Protein AF-A0A7S3JRZ6-F1 (afdb_monomer_lite)

Sequence (177 aa):
LGYAYSVTSILGNPLTVTEIQNDRALALSSTAFIADTTPPELIAYEVDMNLGLIYLNFSEPVDENSFNVSGLTLKTSQFSDSTSYAVSLTDSSRVDTTHTGLRSTCDDAQGNFSSSCSYIYILLSEKDFDDVRAVKAGDWLALDSTFVRDTAWPPNSIIALTEDTSLNSAKFIKDVT

Radius of gyration: 24.32 Å; chains: 1; bounding box: 68×63×51 Å

Secondary structure (DSSP, 8-state):
--PPPP---SSS---------STT-----TT----------EEEEEEETTTTEEEEEESS-B-GGG--GGGEEEESSSS--TT--EEE--TTSEE-SS------TTB-TTSPBPTT-EEEEEEPPHHHHHHHHHHT--SEEEE-TTS-BBSSSSPPBPPPB-TTTPEEPSEEE----

Structure (mmCIF, N/CA/C/O backbone):
data_AF-A0A7S3JRZ6-F1
#
_entry.id   AF-A0A7S3JRZ6-F1
#
loop_
_atom_site.group_PDB
_atom_site.id
_atom_site.type_symbol
_atom_site.label_atom_id
_atom_site.label_alt_id
_atom_site.label_comp_id
_atom_site.label_asym_id
_atom_site.label_entity_id
_atom_site.label_seq_id
_atom_site.pdbx_PDB_ins_code
_atom_site.Cartn_x
_atom_site.Cartn_y
_atom_site.Cartn_z
_atom_site.occupancy
_atom_site.B_iso_or_equiv
_atom_site.auth_seq_id
_atom_site.auth_comp_id
_atom_site.auth_asym_id
_atom_site.auth_atom_id
_atom_site.pdbx_PDB_model_num
ATOM 1 N N . LEU A 1 1 ? 52.017 -21.113 -17.878 1.00 37.09 1 LEU A N 1
ATOM 2 C CA . LEU A 1 1 ? 52.303 -22.402 -17.207 1.00 37.09 1 LEU A CA 1
ATOM 3 C C . LEU A 1 1 ? 50.982 -22.927 -16.651 1.00 37.09 1 LEU A C 1
ATOM 5 O O . LEU A 1 1 ? 50.631 -22.586 -15.532 1.00 37.09 1 LEU A O 1
ATOM 9 N N . GLY A 1 2 ? 50.193 -23.615 -17.480 1.00 36.81 2 GLY A N 1
ATOM 10 C CA . GLY A 1 2 ? 48.886 -24.161 -17.100 1.00 36.81 2 GLY A CA 1
ATOM 11 C C . GLY A 1 2 ? 48.982 -25.675 -16.967 1.00 36.81 2 GLY A C 1
ATOM 12 O O . GLY A 1 2 ? 49.504 -26.330 -17.866 1.00 36.81 2 GLY A O 1
ATOM 13 N N . TYR A 1 3 ? 48.523 -26.213 -15.842 1.00 42.66 3 TYR A N 1
ATOM 14 C CA . TYR A 1 3 ? 48.386 -27.652 -15.642 1.00 42.66 3 TYR A CA 1
ATOM 15 C C . TYR A 1 3 ? 47.026 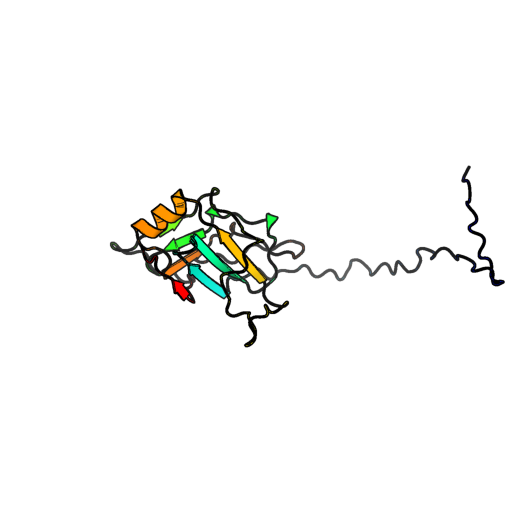-28.087 -16.196 1.00 42.66 3 TYR A C 1
ATOM 17 O O . TYR A 1 3 ? 45.994 -27.591 -15.751 1.00 42.66 3 TYR A O 1
ATOM 25 N N . ALA A 1 4 ? 47.029 -28.990 -17.175 1.00 40.03 4 ALA A N 1
ATOM 26 C CA . ALA A 1 4 ? 45.825 -29.649 -17.664 1.00 40.03 4 ALA A CA 1
ATOM 27 C C . ALA A 1 4 ? 45.577 -30.914 -16.829 1.00 40.03 4 ALA A C 1
ATOM 29 O O . ALA A 1 4 ? 46.463 -31.761 -16.717 1.00 40.03 4 ALA A O 1
ATOM 30 N N . TYR A 1 5 ? 44.383 -31.045 -16.253 1.00 46.97 5 TYR A N 1
ATOM 31 C CA . TYR A 1 5 ? 43.926 -32.298 -15.658 1.00 46.97 5 TYR A CA 1
ATOM 32 C C . TYR A 1 5 ? 43.191 -33.108 -16.726 1.00 46.97 5 TYR A C 1
ATOM 34 O O . TYR A 1 5 ? 42.226 -32.630 -17.319 1.00 46.97 5 TYR A O 1
ATOM 42 N N . SER A 1 6 ? 43.645 -34.335 -16.975 1.00 47.53 6 SER A N 1
ATOM 43 C CA . SER A 1 6 ? 42.942 -35.305 -17.809 1.00 47.53 6 SER A CA 1
ATOM 44 C C . SER A 1 6 ? 41.997 -36.140 -16.945 1.00 47.53 6 SER A C 1
ATOM 46 O O . SER A 1 6 ? 42.424 -36.830 -16.021 1.00 47.53 6 SER A O 1
ATOM 48 N N . VAL A 1 7 ? 40.703 -36.109 -17.257 1.00 49.56 7 VAL A N 1
ATOM 49 C CA . VAL A 1 7 ? 39.742 -37.106 -16.765 1.00 49.56 7 VAL A CA 1
ATOM 50 C C . VAL A 1 7 ? 39.638 -38.191 -17.832 1.00 49.56 7 VAL A C 1
ATOM 52 O O . VAL A 1 7 ? 39.112 -37.958 -18.918 1.00 49.56 7 VAL A O 1
ATOM 55 N N . THR A 1 8 ? 40.195 -39.369 -17.559 1.00 42.59 8 THR A N 1
ATOM 56 C CA . THR A 1 8 ? 40.164 -40.499 -18.496 1.00 42.59 8 THR A CA 1
ATOM 57 C C . THR A 1 8 ? 38.829 -41.232 -18.371 1.00 42.59 8 THR A C 1
ATOM 59 O O . THR A 1 8 ? 38.577 -41.914 -17.380 1.00 42.59 8 THR A O 1
ATOM 62 N N . SER A 1 9 ? 37.966 -41.100 -19.380 1.00 47.94 9 SER A N 1
ATOM 63 C CA . SER A 1 9 ? 36.779 -41.949 -19.552 1.00 47.94 9 SER A CA 1
ATOM 64 C C . SER A 1 9 ? 37.199 -43.401 -19.838 1.00 47.94 9 SER A C 1
ATOM 66 O O . SER A 1 9 ? 38.044 -43.643 -20.698 1.00 47.94 9 SER A O 1
ATOM 68 N N . ILE A 1 10 ? 36.606 -44.375 -19.136 1.00 60.91 10 ILE A N 1
ATOM 69 C CA . ILE A 1 10 ? 36.931 -45.817 -19.219 1.00 60.91 10 ILE A CA 1
ATOM 70 C C . ILE A 1 10 ? 36.216 -46.576 -20.354 1.00 60.91 10 ILE A C 1
ATOM 72 O O . ILE A 1 10 ? 36.275 -47.802 -20.408 1.00 60.91 10 ILE A O 1
ATOM 76 N N . LEU A 1 11 ? 35.562 -45.881 -21.287 1.00 53.59 11 LEU A N 1
ATOM 77 C CA . LEU A 1 11 ? 34.919 -46.498 -22.451 1.00 53.59 11 LEU A CA 1
ATOM 78 C C . LEU A 1 11 ? 35.240 -45.708 -23.725 1.00 53.59 11 LEU A C 1
ATOM 80 O O . LEU A 1 11 ? 34.465 -44.873 -24.172 1.00 53.59 11 LEU A O 1
ATOM 84 N N . GLY A 1 12 ? 36.414 -45.980 -24.297 1.00 48.84 12 GLY A N 1
ATOM 85 C CA . GLY A 1 12 ? 36.592 -46.230 -25.735 1.00 48.84 12 GLY A CA 1
ATOM 86 C C . GLY A 1 12 ? 36.161 -45.199 -26.787 1.00 48.84 12 GLY A C 1
ATOM 87 O O . GLY A 1 12 ? 36.184 -45.544 -27.963 1.00 48.84 12 GLY A O 1
ATOM 88 N N . ASN A 1 13 ? 35.812 -43.965 -26.435 1.00 57.34 13 ASN A N 1
ATOM 89 C CA . ASN A 1 13 ? 35.713 -42.867 -27.392 1.00 57.34 13 ASN A CA 1
ATOM 90 C C . ASN A 1 13 ? 36.337 -41.618 -26.755 1.00 57.34 13 ASN A C 1
ATOM 92 O O . ASN A 1 13 ? 35.840 -41.178 -25.713 1.00 57.34 13 ASN A O 1
ATOM 96 N N . PRO A 1 14 ? 37.436 -41.058 -27.295 1.00 47.00 14 PRO A N 1
ATOM 97 C CA . PRO A 1 14 ? 37.927 -39.778 -26.818 1.00 47.00 14 PRO A CA 1
ATOM 98 C C . PRO A 1 14 ? 36.869 -38.725 -27.153 1.00 47.00 14 PRO A C 1
ATOM 100 O O . PRO A 1 14 ? 36.773 -38.260 -28.286 1.00 47.00 14 PRO A O 1
ATOM 103 N N . LEU A 1 15 ? 36.055 -38.354 -26.162 1.00 47.53 15 LEU A N 1
ATOM 104 C CA . LEU A 1 15 ? 35.298 -37.113 -26.209 1.00 47.53 15 LEU A CA 1
ATOM 105 C C . LEU A 1 15 ? 36.338 -36.001 -26.278 1.00 47.53 15 LEU A C 1
ATOM 107 O O . LEU A 1 15 ? 36.929 -35.617 -25.270 1.00 47.53 15 LEU A O 1
ATOM 111 N N . THR A 1 16 ? 36.619 -35.522 -27.484 1.00 43.91 16 THR A N 1
ATOM 112 C CA . THR A 1 16 ? 37.291 -34.247 -27.642 1.00 43.91 16 THR A CA 1
ATOM 113 C C . THR A 1 16 ? 36.375 -33.225 -26.992 1.00 43.91 16 THR A C 1
ATOM 115 O O . THR A 1 16 ? 35.316 -32.911 -27.535 1.00 43.91 16 THR A O 1
ATOM 118 N N . VAL A 1 17 ? 36.748 -32.739 -25.809 1.00 47.09 17 VAL A N 1
ATOM 119 C CA . VAL A 1 17 ? 36.218 -31.477 -25.305 1.00 47.09 17 VAL A CA 1
ATOM 120 C C . VAL A 1 17 ? 36.762 -30.430 -26.261 1.00 47.09 17 VAL A C 1
ATOM 122 O O . VAL A 1 17 ? 37.848 -29.890 -26.078 1.00 47.09 17 VAL A O 1
ATOM 125 N N . THR A 1 18 ? 36.051 -30.222 -27.364 1.00 43.06 18 THR A N 1
ATOM 126 C CA . THR A 1 18 ? 36.155 -28.968 -28.082 1.00 43.06 18 THR A CA 1
ATOM 127 C C . THR A 1 18 ? 35.632 -27.959 -27.076 1.00 43.06 18 THR A C 1
ATOM 129 O O . THR A 1 18 ? 34.451 -28.001 -26.725 1.00 43.06 18 THR A O 1
ATOM 132 N N . GLU A 1 19 ? 36.521 -27.126 -26.529 1.00 49.03 19 GLU A N 1
ATOM 133 C CA . GLU A 1 19 ? 36.099 -25.859 -25.939 1.00 49.03 19 GLU A CA 1
ATOM 134 C C . GLU A 1 19 ? 35.010 -25.308 -26.856 1.00 49.03 19 GLU A C 1
ATOM 136 O O . GLU A 1 19 ? 35.190 -25.286 -28.081 1.00 49.03 19 GLU A O 1
ATOM 141 N N . ILE A 1 20 ? 33.860 -24.933 -26.295 1.00 52.50 20 ILE A N 1
ATOM 142 C CA . ILE A 1 20 ? 32.946 -24.089 -27.046 1.00 52.50 20 ILE A CA 1
ATOM 143 C C . ILE A 1 20 ? 33.767 -22.834 -27.302 1.00 52.50 20 ILE A C 1
ATOM 145 O O . ILE A 1 20 ? 33.895 -21.998 -26.411 1.00 52.50 20 ILE A O 1
ATOM 149 N N . GLN A 1 21 ? 34.381 -22.745 -28.489 1.00 44.62 21 GLN A N 1
ATOM 150 C CA . GLN A 1 21 ? 34.875 -21.486 -29.000 1.00 44.62 21 GLN A CA 1
ATOM 151 C C . GLN A 1 21 ? 33.730 -20.523 -28.779 1.00 44.62 21 GLN A C 1
ATOM 153 O O . GLN A 1 21 ? 32.580 -20.812 -29.124 1.00 44.62 21 GLN A O 1
ATOM 158 N N . ASN A 1 22 ? 34.056 -19.418 -28.140 1.00 53.12 22 ASN A N 1
ATOM 159 C CA . ASN A 1 22 ? 33.187 -18.353 -27.665 1.00 53.12 22 ASN A CA 1
ATOM 160 C C . ASN A 1 22 ? 32.390 -17.682 -28.814 1.00 53.12 22 ASN A C 1
ATOM 162 O O . ASN A 1 22 ? 31.847 -16.598 -28.659 1.00 53.12 22 ASN A O 1
ATOM 166 N N . ASP A 1 23 ? 32.281 -18.340 -29.963 1.00 50.06 23 ASP A N 1
ATOM 167 C CA . ASP A 1 23 ? 31.759 -17.910 -31.248 1.00 50.06 23 ASP A CA 1
ATOM 168 C C . ASP A 1 23 ? 30.263 -18.229 -31.403 1.00 50.06 23 ASP A C 1
ATOM 170 O O . ASP A 1 23 ? 29.678 -18.048 -32.469 1.00 50.06 23 ASP A O 1
ATOM 174 N N . ARG A 1 24 ? 29.600 -18.651 -30.315 1.00 50.34 24 ARG A N 1
ATOM 175 C CA . ARG A 1 24 ? 28.160 -18.406 -30.121 1.00 50.34 24 ARG A CA 1
ATOM 176 C C . ARG A 1 24 ? 27.870 -17.176 -29.268 1.00 50.34 24 ARG A C 1
ATOM 178 O O . ARG A 1 24 ? 26.707 -16.935 -28.952 1.00 50.34 24 ARG A O 1
ATOM 185 N N . ALA A 1 25 ? 28.865 -16.324 -29.016 1.00 48.44 25 ALA A N 1
ATOM 186 C CA . ALA A 1 25 ? 28.591 -14.898 -28.982 1.00 48.44 25 ALA A CA 1
ATOM 187 C C . ALA A 1 25 ? 28.213 -14.471 -30.410 1.00 48.44 25 ALA A C 1
ATOM 189 O O . ALA A 1 25 ? 28.960 -13.790 -31.108 1.00 48.44 25 ALA A O 1
ATOM 190 N N . LEU A 1 26 ? 27.005 -14.850 -30.846 1.00 45.53 26 LEU A N 1
ATOM 191 C CA . LEU A 1 26 ? 26.225 -13.916 -31.630 1.00 45.53 26 LEU A CA 1
ATOM 192 C C . LEU A 1 26 ? 26.173 -12.682 -30.739 1.00 45.53 26 LEU A C 1
ATOM 194 O O . LEU A 1 26 ? 25.382 -12.617 -29.800 1.00 45.53 26 LEU A O 1
ATOM 198 N N . ALA A 1 27 ? 27.092 -11.751 -30.979 1.00 48.25 27 ALA A N 1
ATOM 199 C CA . ALA A 1 27 ? 26.911 -10.372 -30.617 1.00 48.25 27 ALA A CA 1
ATOM 200 C C . ALA A 1 27 ? 25.639 -9.958 -31.358 1.00 48.25 27 ALA A C 1
ATOM 202 O O . ALA A 1 27 ? 25.686 -9.464 -32.484 1.00 48.25 27 ALA A O 1
ATOM 203 N N . LEU A 1 28 ? 24.487 -10.282 -30.760 1.00 52.03 28 LEU A N 1
ATOM 204 C CA . LEU A 1 28 ? 23.228 -9.625 -31.019 1.00 52.03 28 LEU A CA 1
ATOM 205 C C . LEU A 1 28 ? 23.584 -8.167 -30.843 1.00 52.03 28 LEU A C 1
ATOM 207 O O . LEU A 1 28 ? 23.874 -7.723 -29.732 1.00 52.03 28 LEU A O 1
ATOM 211 N N . SER A 1 29 ? 23.740 -7.494 -31.980 1.00 47.16 29 SER A N 1
ATOM 212 C CA . SER A 1 29 ? 24.052 -6.084 -32.031 1.00 47.16 29 SER A CA 1
ATOM 213 C C . SER A 1 29 ? 23.166 -5.416 -30.990 1.00 47.16 29 SER A C 1
ATOM 215 O O . SER A 1 29 ? 21.947 -5.594 -31.010 1.00 47.16 29 SER A O 1
ATOM 217 N N . SER A 1 30 ? 23.783 -4.713 -30.047 1.00 52.22 30 SER A N 1
ATOM 218 C CA . SER A 1 30 ? 23.156 -3.989 -28.937 1.00 52.22 30 SER A CA 1
ATOM 219 C C . SER A 1 30 ? 22.242 -2.842 -29.405 1.00 52.22 30 SER A C 1
ATOM 221 O O . SER A 1 30 ? 22.030 -1.868 -28.694 1.00 52.22 30 SER A O 1
ATOM 223 N N . THR A 1 31 ? 21.721 -2.931 -30.627 1.00 57.06 31 THR A N 1
ATOM 224 C CA . THR A 1 31 ? 20.982 -1.916 -31.370 1.00 57.06 31 THR A CA 1
ATOM 225 C C . THR A 1 31 ? 19.474 -2.158 -31.391 1.00 57.06 31 THR A C 1
ATOM 227 O O . THR A 1 31 ? 18.759 -1.379 -32.009 1.00 57.06 31 THR A O 1
ATOM 230 N N . ALA A 1 32 ? 18.964 -3.171 -30.685 1.00 60.53 32 ALA A N 1
ATOM 231 C CA . ALA A 1 32 ? 17.521 -3.365 -30.519 1.00 60.53 32 ALA A CA 1
ATOM 232 C C . ALA A 1 32 ? 17.104 -3.663 -29.069 1.00 60.53 32 ALA A C 1
ATOM 234 O O . ALA A 1 32 ? 16.088 -4.317 -28.847 1.00 60.53 32 ALA A O 1
ATOM 235 N N . PHE A 1 33 ? 17.866 -3.197 -28.072 1.00 68.69 33 PHE A N 1
ATOM 236 C CA . PHE A 1 33 ? 17.304 -3.112 -26.726 1.00 68.69 33 PHE A CA 1
ATOM 237 C C . PHE A 1 33 ? 16.266 -1.987 -26.716 1.00 68.69 33 PHE A C 1
ATOM 239 O O . PHE A 1 33 ? 16.622 -0.808 -26.755 1.00 68.69 33 PHE A O 1
ATOM 246 N N . ILE A 1 34 ? 14.988 -2.359 -26.727 1.00 78.12 34 ILE A N 1
ATOM 247 C CA . ILE A 1 34 ? 13.891 -1.441 -26.435 1.00 78.12 34 ILE A CA 1
ATOM 248 C C . ILE A 1 34 ? 13.714 -1.504 -24.924 1.00 78.12 34 ILE A C 1
ATOM 250 O O . ILE A 1 34 ? 13.378 -2.558 -24.391 1.00 78.12 34 ILE A O 1
ATOM 254 N N . ALA A 1 35 ? 14.029 -0.399 -24.253 1.00 81.31 35 ALA A N 1
ATOM 255 C CA . ALA A 1 35 ? 13.799 -0.261 -22.824 1.00 81.31 35 ALA A CA 1
ATOM 256 C C . ALA A 1 35 ? 12.316 -0.470 -22.515 1.00 81.31 35 ALA A C 1
ATOM 258 O O . ALA A 1 35 ? 11.468 0.020 -23.267 1.00 81.31 35 ALA A O 1
ATOM 259 N N . ASP A 1 36 ? 12.024 -1.155 -21.410 1.00 84.12 36 ASP A N 1
ATOM 260 C CA . ASP A 1 36 ? 10.668 -1.137 -20.882 1.00 84.12 36 ASP A CA 1
ATOM 261 C C . ASP A 1 36 ? 10.343 0.268 -20.371 1.00 84.12 36 ASP A C 1
ATOM 263 O O . ASP A 1 36 ? 11.190 0.981 -19.816 1.00 84.12 36 ASP A O 1
ATOM 267 N N . THR A 1 37 ? 9.119 0.683 -20.651 1.00 90.00 37 THR A N 1
ATOM 268 C CA . THR A 1 37 ? 8.577 1.984 -20.269 1.00 90.00 37 THR A CA 1
ATOM 269 C C . THR A 1 37 ? 7.198 1.850 -19.632 1.00 90.00 37 THR A C 1
ATOM 271 O O . THR A 1 37 ? 6.509 2.861 -19.482 1.00 90.00 37 THR A O 1
ATOM 274 N N . THR A 1 38 ? 6.759 0.624 -19.345 1.00 92.12 38 THR A N 1
ATOM 275 C CA . THR A 1 38 ? 5.455 0.325 -18.760 1.00 92.12 38 THR A CA 1
ATOM 276 C C . THR A 1 38 ? 5.600 0.298 -17.242 1.00 92.12 38 THR A C 1
ATOM 278 O O . THR A 1 38 ? 6.345 -0.526 -16.733 1.00 92.12 38 THR A O 1
ATOM 281 N N . PRO A 1 39 ? 4.956 1.217 -16.505 1.00 93.25 39 PRO A N 1
ATOM 282 C CA . PRO A 1 39 ? 4.981 1.182 -15.052 1.00 93.25 39 PRO A CA 1
ATOM 283 C C . PRO A 1 39 ? 3.984 0.161 -14.487 1.00 93.25 39 PRO A C 1
ATOM 285 O O . PRO A 1 39 ? 2.876 0.036 -15.025 1.00 93.25 39 PRO A O 1
ATOM 288 N N . PRO A 1 40 ? 4.297 -0.444 -13.326 1.00 94.06 40 PRO A N 1
ATOM 289 C CA . PRO A 1 40 ? 3.357 -1.316 -12.649 1.00 94.06 40 PRO A CA 1
ATOM 290 C C . PRO A 1 40 ? 2.153 -0.516 -12.149 1.00 94.06 40 PRO A C 1
ATOM 292 O O . PRO A 1 40 ? 2.276 0.619 -11.677 1.00 94.06 40 PRO A O 1
ATOM 295 N N . GLU A 1 41 ? 0.981 -1.138 -12.197 1.00 92.69 41 GLU A N 1
ATOM 296 C CA . GLU A 1 41 ? -0.274 -0.634 -11.645 1.00 92.69 41 GLU A CA 1
ATOM 297 C C . GLU A 1 41 ? -0.749 -1.562 -10.528 1.00 92.69 41 GLU A C 1
ATOM 299 O O . GLU A 1 41 ? -0.648 -2.785 -10.642 1.00 92.69 41 GLU A O 1
ATOM 304 N N . LEU A 1 42 ? -1.306 -1.000 -9.451 1.00 92.12 42 LEU A N 1
ATOM 305 C CA . LEU A 1 42 ? -2.055 -1.799 -8.484 1.00 92.12 42 LEU A CA 1
ATOM 306 C C . LEU A 1 42 ? -3.409 -2.162 -9.110 1.00 92.12 42 LEU A C 1
ATOM 308 O O . LEU A 1 42 ? -4.181 -1.282 -9.473 1.00 92.12 42 LEU A O 1
ATOM 312 N N . ILE A 1 43 ? -3.705 -3.454 -9.228 1.00 89.50 43 ILE A N 1
ATOM 313 C CA . ILE A 1 43 ? -4.965 -3.963 -9.786 1.00 89.50 43 ILE A CA 1
ATOM 314 C C . ILE A 1 43 ? -6.024 -4.096 -8.693 1.00 89.50 43 ILE A C 1
ATOM 316 O O . ILE A 1 43 ? -7.186 -3.744 -8.888 1.00 89.50 43 ILE A O 1
ATOM 320 N N . ALA A 1 44 ? -5.639 -4.665 -7.553 1.00 88.12 44 ALA A N 1
ATOM 321 C CA . ALA A 1 44 ? -6.543 -4.946 -6.448 1.00 88.12 44 ALA A CA 1
ATOM 322 C C . ALA A 1 44 ? -5.771 -5.034 -5.135 1.00 88.12 44 ALA A C 1
ATOM 324 O O . ALA A 1 44 ? -4.584 -5.363 -5.120 1.00 88.12 44 ALA A O 1
ATOM 325 N N . TYR A 1 45 ? -6.473 -4.803 -4.030 1.00 90.94 45 TYR A N 1
ATOM 326 C CA . TYR A 1 45 ? -5.949 -5.075 -2.703 1.00 90.94 45 TYR A CA 1
ATOM 327 C C . TYR A 1 45 ? -7.024 -5.625 -1.769 1.00 90.94 45 TYR A C 1
ATOM 329 O O . TYR A 1 45 ? -8.221 -5.379 -1.952 1.00 90.94 45 TYR A O 1
ATOM 337 N N . GLU A 1 46 ? -6.576 -6.347 -0.749 1.00 89.75 46 GLU A N 1
ATOM 338 C CA . GLU A 1 46 ? -7.400 -6.813 0.361 1.00 89.75 46 GLU A CA 1
ATOM 339 C C . GLU A 1 46 ? -6.741 -6.436 1.684 1.00 89.75 46 GLU A C 1
ATOM 341 O O . GLU A 1 46 ? -5.515 -6.403 1.787 1.00 89.75 46 GLU A O 1
ATOM 346 N N . VAL A 1 47 ? -7.551 -6.171 2.706 1.00 90.62 47 VAL A N 1
ATOM 347 C CA . VAL A 1 47 ? -7.062 -5.921 4.067 1.00 90.62 47 VAL A CA 1
ATOM 348 C C . VAL A 1 47 ? -7.728 -6.906 5.012 1.00 90.62 47 VAL A C 1
ATOM 350 O O . VAL A 1 47 ? -8.957 -7.022 5.035 1.00 90.62 47 VAL A O 1
ATOM 353 N N . ASP A 1 48 ? -6.915 -7.595 5.805 1.00 90.62 48 ASP A N 1
ATOM 354 C CA . ASP A 1 48 ? -7.358 -8.476 6.874 1.00 90.62 48 ASP A CA 1
ATOM 355 C C . ASP A 1 48 ? -6.866 -7.962 8.223 1.00 90.62 48 ASP A C 1
ATOM 357 O O . ASP A 1 48 ? -5.710 -8.147 8.606 1.00 90.62 48 ASP A O 1
ATOM 361 N N . MET A 1 49 ? -7.778 -7.333 8.963 1.00 91.25 49 MET A N 1
ATOM 362 C CA . MET A 1 49 ? -7.495 -6.802 10.292 1.00 91.25 49 MET A CA 1
ATOM 363 C C . MET A 1 49 ? -7.576 -7.861 11.403 1.00 91.25 49 MET A C 1
ATOM 365 O O . MET A 1 49 ? -7.293 -7.536 12.547 1.00 91.25 49 MET A O 1
ATOM 369 N N . ASN A 1 50 ? -7.913 -9.121 11.110 1.00 89.44 50 ASN A N 1
ATOM 370 C CA . ASN A 1 50 ? -7.721 -10.218 12.069 1.00 89.44 50 ASN A CA 1
ATOM 371 C C . ASN A 1 50 ? -6.283 -10.739 12.032 1.00 89.44 50 ASN A C 1
ATOM 373 O O . ASN A 1 50 ? -5.758 -11.185 13.050 1.00 89.44 50 ASN A O 1
ATOM 377 N N . LEU A 1 51 ? -5.663 -10.707 10.849 1.00 89.12 51 LEU A N 1
ATOM 378 C CA . LEU A 1 51 ? -4.283 -11.146 10.640 1.00 89.12 51 LEU A CA 1
ATOM 379 C C . LEU A 1 51 ? -3.269 -9.992 10.646 1.00 89.12 51 LEU A C 1
ATOM 381 O O . LEU A 1 51 ? -2.072 -10.243 10.754 1.00 89.12 51 LEU A O 1
ATOM 385 N N . GLY A 1 52 ? -3.732 -8.744 10.530 1.00 91.88 52 GLY A N 1
ATOM 386 C CA . GLY A 1 52 ? -2.873 -7.565 10.406 1.00 91.88 52 GLY A CA 1
ATOM 387 C C . GLY A 1 52 ? -2.135 -7.514 9.070 1.00 91.88 52 GLY A C 1
ATOM 388 O O . GLY A 1 52 ? -0.977 -7.102 9.017 1.00 91.88 52 GLY A O 1
ATOM 389 N N . LEU A 1 53 ? -2.784 -7.971 7.999 1.00 92.12 53 LEU A N 1
ATOM 390 C CA . LEU A 1 53 ? -2.172 -8.134 6.685 1.00 92.12 53 LEU A CA 1
ATOM 391 C C . LEU A 1 53 ? -2.886 -7.322 5.616 1.00 92.12 53 LEU A C 1
ATOM 393 O O . LEU A 1 53 ? -4.112 -7.230 5.593 1.00 92.12 53 LEU A O 1
ATOM 397 N N . ILE A 1 54 ? -2.098 -6.812 4.677 1.00 92.31 54 ILE A N 1
ATOM 398 C CA . ILE A 1 54 ? -2.577 -6.221 3.431 1.00 92.31 54 ILE A CA 1
ATOM 399 C C . ILE A 1 54 ? -2.040 -7.064 2.282 1.00 92.31 54 ILE A C 1
ATOM 401 O O . ILE A 1 54 ? -0.835 -7.281 2.183 1.00 92.31 54 ILE A O 1
ATOM 405 N N . TYR A 1 55 ? -2.927 -7.526 1.413 1.00 90.62 55 TYR A N 1
ATOM 406 C CA . TYR A 1 55 ? -2.582 -8.183 0.158 1.00 90.62 55 TYR A CA 1
ATOM 407 C C . TYR A 1 55 ? -2.679 -7.174 -0.984 1.00 90.62 55 TYR A C 1
ATOM 409 O O . TYR A 1 55 ? -3.696 -6.492 -1.097 1.00 90.62 55 TYR A O 1
ATOM 417 N N . LEU A 1 56 ? -1.662 -7.100 -1.844 1.00 90.44 56 LEU A N 1
ATOM 418 C CA . LEU A 1 56 ? -1.648 -6.251 -3.039 1.00 90.44 56 LEU A CA 1
ATOM 419 C C . LEU A 1 56 ? -1.394 -7.107 -4.285 1.00 90.44 56 LEU A C 1
ATOM 421 O O . LEU A 1 56 ? -0.521 -7.974 -4.262 1.00 90.44 56 LEU A O 1
ATOM 425 N N . ASN A 1 57 ? -2.116 -6.832 -5.372 1.00 89.25 57 ASN A N 1
ATOM 426 C CA . ASN A 1 57 ? -1.934 -7.457 -6.684 1.00 89.25 57 ASN A CA 1
ATOM 427 C C . ASN A 1 57 ? -1.596 -6.399 -7.740 1.00 89.25 57 ASN A C 1
ATOM 429 O O . ASN A 1 57 ? -2.306 -5.398 -7.838 1.00 89.25 57 ASN A O 1
ATOM 433 N N . PHE A 1 58 ? -0.569 -6.645 -8.548 1.00 90.69 58 PHE A N 1
ATOM 434 C CA . PHE A 1 58 ? -0.030 -5.718 -9.542 1.00 90.69 58 PHE A CA 1
ATOM 435 C C . PHE A 1 58 ? -0.179 -6.243 -10.973 1.00 90.69 58 PHE A C 1
ATOM 437 O O . PHE A 1 58 ? -0.306 -7.447 -11.202 1.00 90.69 58 PHE A O 1
ATOM 444 N N . SER A 1 59 ? -0.135 -5.331 -11.946 1.00 90.56 59 SER A N 1
ATOM 445 C CA . SER A 1 59 ? -0.187 -5.646 -13.382 1.00 90.56 59 SER A CA 1
ATOM 446 C C . SER A 1 59 ? 1.042 -6.373 -13.917 1.00 90.56 59 SER A C 1
ATOM 448 O O . SER A 1 59 ? 0.943 -7.040 -14.946 1.00 90.56 59 SER A O 1
ATOM 450 N N . GLU A 1 60 ? 2.177 -6.264 -13.230 1.00 89.69 60 GLU A N 1
ATOM 451 C CA . GLU A 1 60 ? 3.451 -6.848 -13.638 1.00 89.69 60 GLU A CA 1
ATOM 452 C C . GLU A 1 60 ? 4.384 -7.114 -12.439 1.00 89.69 60 GLU A C 1
ATOM 454 O O . GLU A 1 60 ? 4.109 -6.639 -11.329 1.00 89.69 60 GLU A O 1
ATOM 459 N N . PRO A 1 61 ? 5.487 -7.865 -12.636 1.00 89.31 61 PRO A N 1
ATOM 460 C CA . PRO A 1 61 ? 6.426 -8.200 -11.567 1.00 89.31 61 PRO A CA 1
ATOM 461 C C . PRO A 1 61 ? 7.151 -6.993 -10.969 1.00 89.31 61 PRO A C 1
ATOM 463 O O . PRO A 1 61 ? 7.925 -6.310 -11.642 1.00 89.31 61 PRO A O 1
ATOM 466 N N . VAL A 1 62 ? 6.960 -6.809 -9.661 1.00 91.88 62 VAL A N 1
ATOM 467 C CA . VAL A 1 62 ? 7.581 -5.762 -8.840 1.00 91.88 62 VAL A CA 1
ATOM 468 C C . VAL A 1 62 ? 8.780 -6.273 -8.038 1.00 91.88 62 VAL A C 1
ATOM 470 O O . VAL A 1 62 ? 8.813 -7.433 -7.632 1.00 91.88 62 VAL A O 1
ATOM 473 N N . ASP A 1 63 ? 9.780 -5.416 -7.816 1.00 91.56 63 ASP A N 1
ATOM 474 C CA . ASP A 1 63 ? 10.980 -5.748 -7.041 1.00 91.56 63 ASP A CA 1
ATOM 475 C C . ASP A 1 63 ? 10.721 -5.595 -5.537 1.00 91.56 63 ASP A C 1
ATOM 477 O O . ASP A 1 63 ? 10.566 -4.484 -5.022 1.00 91.56 63 ASP A O 1
ATOM 481 N N . GLU A 1 64 ? 10.752 -6.720 -4.821 1.00 88.31 64 GLU A N 1
ATOM 482 C CA . GLU A 1 64 ? 10.595 -6.818 -3.365 1.00 88.31 64 GLU A CA 1
ATOM 483 C C . GLU A 1 64 ? 11.582 -5.942 -2.575 1.00 88.31 64 GLU A C 1
ATOM 485 O O . GLU A 1 64 ? 11.259 -5.464 -1.488 1.00 88.31 64 GLU A O 1
ATOM 490 N N . ASN A 1 65 ? 12.773 -5.679 -3.119 1.00 90.00 65 ASN A N 1
ATOM 491 C CA . ASN A 1 65 ? 13.789 -4.861 -2.450 1.00 90.00 65 ASN A CA 1
ATOM 492 C C . ASN A 1 65 ? 13.570 -3.358 -2.646 1.00 90.00 65 ASN A C 1
ATOM 494 O O . ASN A 1 65 ? 14.231 -2.549 -1.994 1.00 90.00 65 ASN A O 1
ATOM 498 N N . SER A 1 66 ? 12.673 -2.979 -3.558 1.00 93.00 66 SER A N 1
ATOM 499 C CA . SER A 1 66 ? 12.373 -1.583 -3.877 1.00 93.00 66 SER A CA 1
ATOM 500 C C . SER A 1 66 ? 11.226 -1.001 -3.049 1.00 93.00 66 SER A C 1
ATOM 502 O O . SER A 1 66 ? 10.931 0.186 -3.188 1.00 93.00 66 SER A O 1
ATOM 504 N N . PHE A 1 67 ? 10.585 -1.814 -2.201 1.00 92.75 67 PHE A N 1
ATOM 505 C CA . PHE A 1 67 ? 9.405 -1.398 -1.455 1.00 92.75 67 PHE A CA 1
ATOM 506 C C . PHE A 1 67 ? 9.715 -0.315 -0.421 1.00 92.75 67 PHE A C 1
ATOM 508 O O . PHE A 1 67 ? 10.532 -0.498 0.483 1.00 92.75 67 PHE A O 1
ATOM 515 N N . ASN A 1 68 ? 8.964 0.778 -0.510 1.00 95.31 68 ASN A N 1
ATOM 516 C CA . ASN A 1 68 ? 8.869 1.810 0.505 1.00 95.31 68 ASN A CA 1
ATOM 517 C C . ASN A 1 68 ? 7.472 1.775 1.138 1.00 95.31 68 ASN A C 1
ATOM 519 O O . ASN A 1 68 ? 6.539 2.411 0.647 1.00 95.31 68 ASN A O 1
ATOM 523 N N . VAL A 1 69 ? 7.317 1.015 2.227 1.00 95.25 69 VAL A N 1
ATOM 524 C CA . VAL A 1 69 ? 6.004 0.776 2.857 1.00 95.25 69 VAL A CA 1
ATOM 525 C C . VAL A 1 69 ? 5.360 2.070 3.366 1.00 95.25 69 VAL A C 1
ATOM 527 O O . VAL A 1 69 ? 4.135 2.179 3.341 1.00 95.25 69 VAL A O 1
ATOM 530 N N . SER A 1 70 ? 6.152 3.082 3.741 1.00 95.25 70 SER A N 1
ATOM 531 C CA . SER A 1 70 ? 5.620 4.389 4.152 1.00 95.25 70 SER A CA 1
ATOM 532 C C . SER A 1 70 ? 4.885 5.157 3.049 1.00 95.25 70 SER A C 1
ATOM 534 O O . SER A 1 70 ? 4.125 6.076 3.353 1.00 95.25 70 SER A O 1
ATOM 536 N N . GLY A 1 71 ? 5.046 4.754 1.783 1.00 93.94 71 GLY A N 1
ATOM 537 C CA . GLY A 1 71 ? 4.295 5.304 0.656 1.00 93.94 71 GLY A CA 1
ATOM 538 C C . GLY A 1 71 ? 2.862 4.779 0.518 1.00 93.94 71 GLY A C 1
ATOM 539 O O . GLY A 1 71 ? 2.160 5.182 -0.410 1.00 93.94 71 GLY A O 1
ATOM 540 N N . LEU A 1 72 ? 2.416 3.883 1.410 1.00 95.25 72 LEU A N 1
ATOM 541 C CA . LEU A 1 72 ? 1.051 3.357 1.447 1.00 95.25 72 LEU A CA 1
ATOM 542 C C . LEU A 1 72 ? 0.209 4.078 2.500 1.00 95.25 72 LEU A C 1
ATOM 544 O O . LEU A 1 72 ? 0.572 4.154 3.676 1.00 95.25 72 LEU A O 1
ATOM 548 N N . THR A 1 73 ? -0.976 4.526 2.090 1.00 95.06 73 THR A N 1
ATOM 549 C CA . THR A 1 73 ? -1.973 5.130 2.976 1.00 95.06 73 THR A CA 1
ATOM 550 C C . THR A 1 73 ? -3.309 4.405 2.862 1.00 95.06 73 THR A C 1
ATOM 552 O O . THR A 1 73 ? -3.891 4.319 1.782 1.00 95.06 73 THR A O 1
ATOM 555 N N . LEU A 1 74 ? -3.839 3.935 3.992 1.00 94.94 74 LEU A N 1
ATOM 556 C CA . LEU A 1 74 ? -5.208 3.430 4.089 1.00 94.94 74 LEU A CA 1
ATOM 557 C C . LEU A 1 74 ? -6.160 4.570 4.451 1.00 94.94 74 LEU A C 1
ATOM 559 O O . LEU A 1 74 ? -5.869 5.377 5.331 1.00 94.94 74 LEU A O 1
ATOM 563 N N . LYS A 1 75 ? -7.317 4.631 3.795 1.00 94.06 75 LYS A N 1
ATOM 564 C CA . LYS A 1 75 ? -8.327 5.684 3.953 1.00 94.06 75 LYS A CA 1
ATOM 565 C C . LYS A 1 75 ? -9.698 5.081 4.269 1.00 94.06 75 LYS A C 1
ATOM 567 O O . LYS A 1 75 ? -9.975 3.926 3.942 1.00 94.06 75 LYS A O 1
ATOM 572 N N . THR A 1 76 ? -10.571 5.867 4.896 1.00 93.56 76 THR A N 1
ATOM 573 C CA . THR A 1 76 ? -11.988 5.510 5.118 1.00 93.56 76 THR A CA 1
ATOM 574 C C . THR A 1 76 ? -12.888 5.885 3.935 1.00 93.56 76 THR A C 1
ATOM 576 O O . THR A 1 76 ? -14.000 5.382 3.815 1.00 93.56 76 THR A O 1
ATOM 579 N N . SER A 1 77 ? -12.438 6.786 3.059 1.00 91.81 77 SER A N 1
ATOM 580 C CA . SER A 1 77 ? -13.188 7.275 1.896 1.00 91.81 77 SER A CA 1
ATOM 581 C C . SER A 1 77 ? -12.258 7.598 0.725 1.00 91.81 77 SER A C 1
ATOM 583 O O . SER A 1 77 ? -11.074 7.888 0.914 1.00 91.81 77 SER A O 1
ATOM 585 N N . GLN A 1 78 ? -12.821 7.581 -0.487 1.00 90.00 78 GLN A N 1
ATOM 586 C CA . GLN A 1 78 ? -12.129 7.960 -1.723 1.00 90.00 78 GLN A CA 1
ATOM 587 C C . GLN A 1 78 ? -11.602 9.398 -1.646 1.00 90.00 78 GLN A C 1
ATOM 589 O O . GLN A 1 78 ? -10.406 9.657 -1.801 1.00 90.00 78 GLN A O 1
ATOM 594 N N . PHE A 1 79 ? -12.509 10.322 -1.332 1.00 89.50 79 PHE A N 1
ATOM 595 C CA . PHE A 1 79 ? -12.251 11.754 -1.247 1.00 89.50 79 PHE A CA 1
ATOM 596 C C . PHE A 1 79 ? -12.093 12.196 0.202 1.00 89.50 79 PHE A C 1
ATOM 598 O O . PHE A 1 79 ? -12.750 11.655 1.098 1.00 89.50 79 PHE A O 1
ATOM 605 N N . SER A 1 80 ? -11.243 13.197 0.414 1.00 87.69 80 SER A N 1
ATOM 606 C CA . SER A 1 80 ? -11.097 13.835 1.717 1.00 87.69 80 SER A CA 1
ATOM 607 C C . SER A 1 80 ? -12.296 14.740 2.020 1.00 87.69 80 SER A C 1
ATOM 609 O O . SER A 1 80 ? -12.584 15.692 1.296 1.00 87.69 80 SER A O 1
ATOM 611 N N . ASP A 1 81 ? -12.973 14.469 3.130 1.00 89.00 81 ASP A N 1
ATOM 612 C CA . ASP A 1 81 ? -14.021 15.303 3.715 1.00 89.00 81 ASP A CA 1
ATOM 613 C C . ASP A 1 81 ? -13.824 15.456 5.238 1.00 89.00 81 ASP A C 1
ATOM 615 O O . ASP A 1 81 ? -12.889 14.908 5.825 1.00 89.00 81 ASP A O 1
ATOM 619 N N . SER A 1 82 ? -14.700 16.208 5.911 1.00 90.00 82 SER A N 1
ATOM 620 C CA . SER A 1 82 ? -14.600 16.462 7.360 1.00 90.00 82 SER A CA 1
ATOM 621 C C . SER A 1 82 ? -14.765 15.222 8.249 1.00 90.00 82 SER A C 1
ATOM 623 O O . SER A 1 82 ? -14.564 15.309 9.458 1.00 90.00 82 SER A O 1
ATOM 625 N N . THR A 1 83 ? -15.197 14.102 7.676 1.00 89.69 83 THR A N 1
ATOM 626 C CA . THR A 1 83 ? -15.427 12.818 8.349 1.00 89.69 83 THR A CA 1
ATOM 627 C C . THR A 1 83 ? -14.464 11.723 7.890 1.00 89.69 83 THR A C 1
ATOM 629 O O . THR A 1 83 ? -14.494 10.620 8.433 1.00 89.69 83 THR A O 1
ATOM 632 N N . SER A 1 84 ? -13.611 12.026 6.912 1.00 92.25 84 SER A N 1
ATOM 633 C CA . SER A 1 84 ? -12.618 11.112 6.370 1.00 92.25 84 SER A CA 1
ATOM 634 C C . SER A 1 84 ? -11.383 11.027 7.264 1.00 92.25 84 SER A C 1
ATOM 636 O O . SER A 1 84 ? -10.893 12.032 7.782 1.00 92.25 84 SER A O 1
ATOM 638 N N . TYR A 1 85 ? -10.862 9.812 7.415 1.00 94.56 85 TYR A N 1
ATOM 639 C CA . TYR A 1 85 ? -9.599 9.541 8.085 1.00 94.56 85 TYR A CA 1
ATOM 640 C C . TYR A 1 85 ? -8.652 8.814 7.134 1.00 94.56 85 TYR A C 1
ATOM 642 O O . TYR A 1 85 ? -9.076 8.057 6.255 1.00 94.56 85 TYR A O 1
ATOM 650 N N . ALA A 1 86 ? -7.357 9.041 7.334 1.00 94.19 86 ALA A N 1
ATOM 651 C CA . ALA A 1 86 ? -6.289 8.406 6.583 1.00 94.19 86 ALA A CA 1
ATOM 652 C C . ALA A 1 86 ? -5.140 8.034 7.526 1.00 94.19 86 ALA A C 1
ATOM 654 O O . ALA A 1 86 ? -4.807 8.800 8.431 1.00 94.19 86 ALA A O 1
ATOM 655 N N . VAL A 1 87 ? -4.541 6.869 7.297 1.00 95.88 87 VAL A N 1
ATOM 656 C CA . VAL A 1 87 ? -3.393 6.350 8.041 1.00 95.88 87 VAL A CA 1
ATOM 657 C C . VAL A 1 87 ? -2.311 5.980 7.041 1.00 95.88 87 VAL A C 1
ATOM 659 O O . VAL A 1 87 ? -2.470 5.029 6.277 1.00 95.88 87 VAL A O 1
ATOM 662 N N . SER A 1 88 ? -1.225 6.750 7.030 1.00 96.38 88 SER A N 1
ATOM 663 C CA . SER A 1 88 ? -0.001 6.360 6.329 1.00 96.38 88 SER A CA 1
ATOM 664 C C . SER A 1 88 ? 0.741 5.339 7.170 1.00 96.38 88 SER A C 1
ATOM 666 O O . SER A 1 88 ? 0.940 5.556 8.368 1.00 96.38 88 SER A O 1
ATOM 668 N N . LEU A 1 89 ? 1.142 4.238 6.542 1.00 96.44 89 LEU A N 1
ATOM 669 C CA . LEU A 1 89 ? 1.958 3.239 7.211 1.00 96.44 89 LEU A CA 1
ATOM 670 C C . LEU A 1 89 ? 3.342 3.808 7.517 1.00 96.44 89 LEU A C 1
ATOM 672 O O . LEU A 1 89 ? 3.792 4.789 6.923 1.00 96.44 89 LEU A O 1
ATOM 676 N N . THR A 1 90 ? 4.028 3.180 8.461 1.00 96.06 90 THR A N 1
ATOM 677 C CA . THR A 1 90 ? 5.416 3.507 8.768 1.00 96.06 90 THR A CA 1
ATOM 678 C C . THR A 1 90 ? 6.347 2.435 8.217 1.00 96.06 90 THR A C 1
ATOM 680 O O . THR A 1 90 ? 5.929 1.311 7.938 1.00 96.06 90 THR A O 1
ATOM 683 N N . ASP A 1 91 ? 7.644 2.738 8.161 1.00 92.56 91 ASP A N 1
ATOM 684 C CA . ASP A 1 91 ? 8.687 1.769 7.783 1.00 92.56 91 ASP A CA 1
ATOM 685 C C . ASP A 1 91 ? 8.835 0.605 8.791 1.00 92.56 91 ASP A C 1
ATOM 687 O O . ASP A 1 91 ? 9.674 -0.276 8.619 1.00 92.56 91 ASP A O 1
ATOM 691 N N . SER A 1 92 ? 8.041 0.596 9.872 1.00 94.44 92 SER A N 1
ATOM 692 C CA . SER A 1 92 ? 7.952 -0.543 10.795 1.00 94.44 92 SER A CA 1
ATOM 693 C C . SER A 1 92 ? 7.068 -1.666 10.244 1.00 94.44 92 SER A C 1
ATOM 695 O O . SER A 1 92 ? 7.233 -2.827 10.632 1.00 94.44 92 SER A O 1
ATOM 697 N N . SER A 1 93 ? 6.119 -1.334 9.364 1.00 96.12 93 SER A N 1
ATOM 698 C CA . SER A 1 93 ? 5.396 -2.323 8.565 1.00 96.12 93 SER A CA 1
ATOM 699 C C . SER A 1 93 ? 6.307 -2.847 7.460 1.00 96.12 93 SER A C 1
ATOM 701 O O . SER A 1 93 ? 7.172 -2.132 6.957 1.00 96.12 93 SER A O 1
ATOM 703 N N . ARG A 1 94 ? 6.150 -4.120 7.096 1.00 93.12 94 ARG A N 1
ATOM 704 C CA . ARG A 1 94 ? 7.126 -4.805 6.238 1.00 93.12 94 ARG A CA 1
ATOM 705 C C . ARG A 1 94 ? 6.474 -5.757 5.261 1.00 93.12 94 A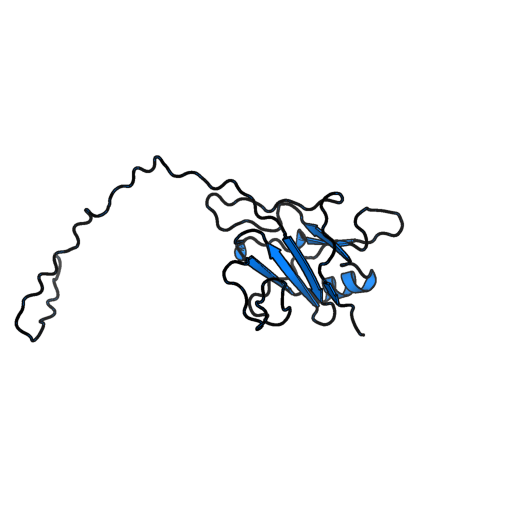RG A C 1
ATOM 707 O O . ARG A 1 94 ? 5.432 -6.335 5.552 1.00 93.12 94 ARG A O 1
ATOM 714 N N . VAL A 1 95 ? 7.147 -5.954 4.139 1.00 92.19 95 VAL A N 1
ATOM 715 C CA . VAL A 1 95 ? 6.820 -7.005 3.182 1.00 92.19 95 VAL A CA 1
ATOM 716 C C . VAL A 1 95 ? 6.982 -8.378 3.851 1.00 92.19 95 VAL A C 1
ATOM 718 O O . VAL A 1 95 ? 8.001 -8.642 4.491 1.00 92.19 95 VAL A O 1
ATOM 721 N N . ASP A 1 96 ? 5.975 -9.240 3.720 1.00 89.25 96 ASP A N 1
ATOM 722 C CA . ASP A 1 96 ? 5.982 -10.627 4.193 1.00 89.25 96 ASP A CA 1
ATOM 723 C C . ASP A 1 96 ? 5.889 -11.590 3.001 1.00 89.25 96 ASP A C 1
ATOM 725 O O . ASP A 1 96 ? 4.832 -11.792 2.409 1.00 89.25 96 ASP A O 1
ATOM 729 N N . THR A 1 97 ? 7.011 -12.212 2.649 1.00 77.25 97 THR A N 1
ATOM 730 C CA . THR A 1 97 ? 7.094 -13.188 1.547 1.00 77.25 97 THR A CA 1
ATOM 731 C C . THR A 1 97 ? 6.780 -14.616 1.990 1.00 77.25 97 THR A C 1
ATOM 733 O O . THR A 1 97 ? 6.739 -15.536 1.175 1.00 77.25 97 THR A O 1
ATOM 736 N N . THR A 1 98 ? 6.567 -14.824 3.291 1.00 75.00 98 THR A N 1
ATOM 737 C CA . THR A 1 98 ? 6.347 -16.148 3.885 1.00 75.00 98 THR A CA 1
ATOM 738 C C . THR A 1 98 ? 4.873 -16.450 4.131 1.00 75.00 98 THR A C 1
ATOM 740 O O . THR A 1 98 ? 4.513 -17.592 4.435 1.00 75.00 98 THR A O 1
ATOM 743 N N . HIS A 1 99 ? 4.007 -15.444 3.989 1.00 72.50 99 HIS A N 1
ATOM 744 C CA . HIS A 1 99 ? 2.588 -15.584 4.256 1.00 72.50 99 HIS A CA 1
ATOM 745 C C . HIS A 1 99 ? 1.859 -16.391 3.174 1.00 72.50 99 HIS A C 1
ATOM 747 O O . HIS A 1 99 ? 2.028 -16.173 1.978 1.00 72.50 99 HIS A O 1
ATOM 753 N N . THR A 1 100 ? 0.993 -17.312 3.604 1.00 63.34 100 THR A N 1
ATOM 754 C CA . THR A 1 100 ? 0.209 -18.204 2.722 1.00 63.34 100 THR A CA 1
ATOM 755 C C . THR A 1 100 ? -1.307 -18.099 2.965 1.00 63.34 100 THR A C 1
ATOM 757 O O . THR A 1 100 ? -2.060 -19.019 2.649 1.00 63.34 100 THR A O 1
ATOM 760 N N . GLY A 1 101 ? -1.766 -16.991 3.563 1.00 55.81 101 GLY A N 1
ATOM 761 C CA . GLY A 1 101 ? -3.095 -16.886 4.184 1.00 55.81 101 GLY A CA 1
ATOM 762 C C . GLY A 1 101 ? -4.138 -15.967 3.535 1.00 55.81 101 GLY A C 1
ATOM 763 O O . GLY A 1 101 ? -5.323 -16.253 3.710 1.00 55.81 101 GLY A O 1
ATOM 764 N N . LEU A 1 102 ? -3.777 -14.931 2.759 1.00 54.16 102 LEU A N 1
ATOM 765 C CA . LEU A 1 102 ? -4.783 -14.15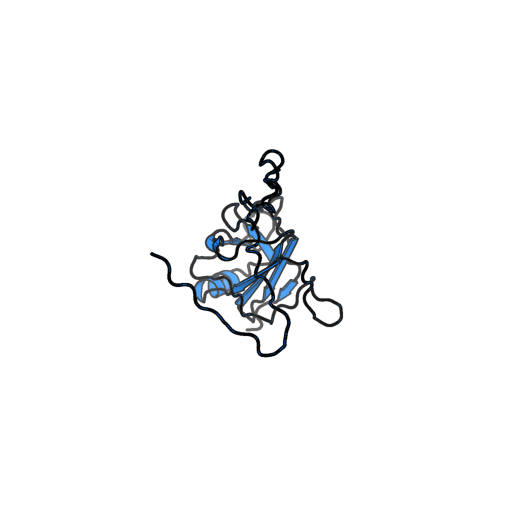2 2.005 1.00 54.16 102 LEU A CA 1
ATOM 766 C C . LEU A 1 102 ? -4.886 -14.706 0.588 1.00 54.16 102 LEU A C 1
ATOM 768 O O . LEU A 1 102 ? -4.142 -14.350 -0.318 1.00 54.16 102 LEU A O 1
ATOM 772 N N . ARG A 1 103 ? -5.810 -15.651 0.439 1.00 61.66 103 ARG A N 1
ATOM 773 C CA . ARG A 1 103 ? -6.206 -16.236 -0.843 1.00 61.66 103 ARG A CA 1
ATOM 774 C C . ARG A 1 103 ? -6.740 -15.145 -1.752 1.00 61.66 103 ARG A C 1
ATOM 776 O O . ARG A 1 103 ? -7.741 -14.516 -1.408 1.00 61.66 103 ARG A O 1
ATOM 783 N N . SER A 1 104 ? -6.066 -14.927 -2.870 1.00 58.28 104 SER A N 1
ATOM 784 C CA . SER A 1 104 ? -6.355 -13.810 -3.750 1.00 58.28 104 SER A CA 1
ATOM 785 C C . SER A 1 104 ? -7.244 -14.185 -4.926 1.00 58.28 104 SER A C 1
ATOM 787 O O . SER A 1 104 ? -7.487 -15.351 -5.231 1.00 58.28 104 SER A O 1
ATOM 789 N N . THR A 1 105 ? -7.669 -13.156 -5.652 1.00 57.34 105 THR A N 1
ATOM 790 C CA . THR A 1 105 ? -8.283 -13.211 -6.986 1.00 57.34 105 THR A CA 1
ATOM 791 C C . THR A 1 105 ? -7.406 -13.856 -8.073 1.00 57.34 105 THR A C 1
ATOM 793 O O . THR A 1 105 ? -7.865 -13.998 -9.205 1.00 57.34 105 THR A O 1
ATOM 796 N N . CYS A 1 106 ? -6.172 -14.253 -7.750 1.00 61.09 106 CYS A N 1
ATOM 797 C CA . CYS A 1 106 ? -5.248 -14.969 -8.629 1.00 61.09 106 CYS A CA 1
ATOM 798 C C . CYS A 1 106 ? -5.165 -16.472 -8.356 1.00 61.09 106 CYS A C 1
ATOM 800 O O . CYS A 1 106 ? -4.386 -17.161 -9.021 1.00 61.09 106 CYS A O 1
ATOM 802 N N . ASP A 1 107 ? -5.945 -16.975 -7.403 1.00 65.44 107 ASP A N 1
ATOM 803 C CA . ASP A 1 107 ? -6.102 -18.404 -7.196 1.00 65.44 107 ASP A CA 1
ATOM 804 C C . ASP A 1 107 ? -7.008 -18.990 -8.286 1.00 65.44 107 ASP A C 1
ATOM 806 O O . ASP A 1 107 ? -8.076 -18.454 -8.601 1.00 65.44 107 ASP A O 1
ATOM 810 N N . ASP A 1 108 ? -6.612 -20.125 -8.861 1.00 64.38 108 ASP A N 1
ATOM 811 C CA . ASP A 1 108 ? -7.560 -20.950 -9.604 1.00 64.38 108 ASP A CA 1
ATOM 812 C C . ASP A 1 108 ? -8.677 -21.464 -8.667 1.00 64.38 108 ASP A C 1
ATOM 814 O O . ASP A 1 108 ? -8.627 -21.345 -7.439 1.00 64.38 108 ASP A O 1
ATOM 818 N N . ALA A 1 109 ? -9.715 -22.091 -9.226 1.00 61.66 109 ALA A N 1
ATOM 819 C CA . ALA A 1 109 ? -10.806 -22.652 -8.423 1.00 61.66 109 ALA A CA 1
ATOM 820 C C . ALA A 1 109 ? -10.355 -23.771 -7.446 1.00 61.66 109 ALA A C 1
ATOM 822 O O . ALA A 1 109 ? -11.176 -24.288 -6.686 1.00 61.66 109 ALA A O 1
ATOM 823 N N . GLN A 1 110 ? -9.080 -24.174 -7.477 1.00 65.75 110 GLN A N 1
ATOM 824 C CA . GLN A 1 110 ? -8.455 -25.158 -6.599 1.00 65.75 110 GLN A CA 1
ATOM 825 C C . GLN A 1 110 ? -7.552 -24.510 -5.530 1.00 65.75 110 GLN A C 1
ATOM 827 O O . GLN A 1 110 ? -7.075 -25.225 -4.646 1.00 65.75 110 GLN A O 1
ATOM 832 N N . GLY A 1 111 ? -7.377 -23.183 -5.538 1.00 60.59 111 GLY A N 1
ATOM 833 C CA . GLY A 1 111 ? -6.530 -22.470 -4.582 1.00 60.59 111 GLY A CA 1
ATOM 834 C C . GLY A 1 111 ? -5.045 -22.473 -4.944 1.00 60.59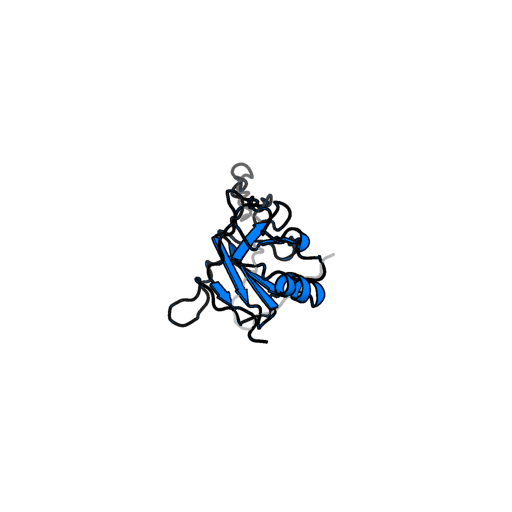 111 GLY A C 1
ATOM 835 O O . GLY A 1 111 ? -4.221 -22.270 -4.054 1.00 60.59 111 GLY A O 1
ATOM 836 N N . ASN A 1 112 ? -4.689 -22.766 -6.201 1.00 66.38 112 ASN A N 1
ATOM 837 C CA . ASN A 1 112 ? -3.318 -22.607 -6.674 1.00 66.38 112 ASN A CA 1
ATOM 838 C C . ASN A 1 112 ? -3.129 -21.197 -7.229 1.00 66.38 112 ASN A C 1
ATOM 840 O O . ASN A 1 112 ? -3.866 -20.775 -8.122 1.00 66.38 112 ASN A O 1
ATOM 844 N N . PHE A 1 113 ? -2.090 -20.515 -6.756 1.00 63.28 113 PHE A N 1
ATOM 845 C CA . PHE A 1 113 ? -1.715 -19.198 -7.252 1.00 63.28 113 PHE A CA 1
ATOM 846 C C . PHE A 1 113 ? -1.272 -19.271 -8.718 1.00 63.28 113 PHE A C 1
ATOM 848 O O . PHE A 1 113 ? -0.403 -20.071 -9.083 1.00 63.28 113 PHE A O 1
ATOM 855 N N . SER A 1 114 ? -1.832 -18.403 -9.561 1.00 65.38 114 SER A N 1
ATOM 856 C CA . SER A 1 114 ? -1.353 -18.236 -10.929 1.00 65.38 114 SER A CA 1
ATOM 857 C C . SER A 1 114 ? 0.071 -17.682 -10.934 1.00 65.38 114 SER A C 1
ATOM 859 O O . SER A 1 114 ? 0.327 -16.597 -10.413 1.00 65.38 114 SER A O 1
ATOM 861 N N . SER A 1 115 ? 0.986 -18.367 -11.625 1.00 60.44 115 SER A N 1
ATOM 862 C CA . SER A 1 115 ? 2.361 -17.899 -11.864 1.00 60.44 115 SER A CA 1
ATOM 863 C C . SER A 1 115 ? 2.442 -16.612 -12.697 1.00 60.44 115 SER A C 1
ATOM 865 O O . SER A 1 115 ? 3.535 -16.104 -12.923 1.00 60.44 115 SER A O 1
ATOM 867 N N . SER A 1 116 ? 1.310 -16.127 -13.218 1.00 65.44 116 SER A N 1
ATOM 868 C CA . SER A 1 116 ? 1.213 -14.877 -13.973 1.00 65.44 116 SER A CA 1
ATOM 869 C C . SER A 1 116 ? 0.848 -13.664 -13.118 1.00 65.44 116 SER A C 1
ATOM 871 O O . SER A 1 116 ? 0.868 -12.559 -13.643 1.00 65.44 116 SER A O 1
ATOM 873 N N . CYS A 1 117 ? 0.446 -13.850 -11.858 1.00 69.50 117 CYS A N 1
ATOM 874 C CA . CYS A 1 117 ? 0.105 -12.734 -10.983 1.00 69.50 117 CYS A CA 1
ATOM 875 C C . CYS A 1 117 ? 1.312 -12.287 -10.169 1.00 69.50 117 CYS A C 1
ATOM 877 O O . CYS A 1 117 ? 2.052 -13.109 -9.629 1.00 69.50 117 CYS A O 1
ATOM 879 N N . SER A 1 118 ? 1.467 -10.976 -10.033 1.00 81.56 118 SER A N 1
ATOM 880 C CA . SER A 1 118 ? 2.488 -10.373 -9.186 1.00 81.56 118 SER A CA 1
ATOM 881 C C . SER A 1 118 ? 1.828 -9.811 -7.946 1.00 81.56 118 SER A C 1
ATOM 883 O O . SER A 1 118 ? 1.017 -8.895 -8.027 1.00 81.56 118 SER A O 1
ATOM 885 N N . TYR A 1 119 ? 2.144 -10.396 -6.795 1.00 84.88 119 TYR A N 1
ATOM 886 C CA . TYR A 1 119 ? 1.498 -10.053 -5.540 1.00 84.88 119 TYR A CA 1
ATOM 887 C C . TYR A 1 119 ? 2.494 -9.922 -4.400 1.00 84.88 119 TYR A C 1
ATOM 889 O O . TYR A 1 119 ? 3.572 -10.511 -4.429 1.00 84.88 119 TYR A O 1
ATOM 897 N N . ILE A 1 120 ? 2.097 -9.177 -3.373 1.00 88.00 120 ILE A N 1
ATOM 898 C CA . ILE A 1 120 ? 2.864 -9.040 -2.139 1.00 88.00 120 ILE A CA 1
ATOM 899 C C . ILE A 1 120 ? 1.922 -9.012 -0.938 1.00 88.00 120 ILE A C 1
ATOM 901 O O . ILE A 1 120 ? 0.772 -8.575 -1.046 1.00 88.00 120 ILE A O 1
ATOM 905 N N . TYR A 1 121 ? 2.429 -9.436 0.216 1.00 90.50 121 TYR A N 1
ATOM 906 C CA . TYR A 1 121 ? 1.790 -9.181 1.499 1.00 90.50 121 TYR A CA 1
ATOM 907 C C . TYR A 1 121 ? 2.577 -8.128 2.265 1.00 90.50 121 TYR A C 1
ATOM 909 O O . TYR A 1 121 ? 3.807 -8.150 2.274 1.00 90.50 121 TYR A O 1
ATOM 917 N N . ILE A 1 122 ? 1.870 -7.239 2.950 1.00 93.44 122 ILE A N 1
ATOM 918 C CA . ILE A 1 122 ? 2.435 -6.341 3.952 1.00 93.44 122 ILE A CA 1
ATOM 919 C C . ILE A 1 122 ? 1.890 -6.767 5.304 1.00 93.44 122 ILE A C 1
ATOM 921 O O . ILE A 1 122 ? 0.677 -6.803 5.507 1.00 93.44 122 ILE A O 1
ATOM 925 N N . LEU A 1 123 ? 2.797 -7.059 6.229 1.00 94.25 123 LEU A N 1
ATOM 926 C CA . LEU A 1 123 ? 2.492 -7.289 7.629 1.00 94.25 123 LEU A CA 1
ATOM 927 C C . LEU A 1 123 ? 2.604 -5.974 8.393 1.00 94.25 123 LEU A C 1
ATOM 929 O O . LEU A 1 123 ? 3.681 -5.367 8.461 1.00 94.25 123 LEU A O 1
ATOM 933 N N . LEU A 1 124 ? 1.477 -5.558 8.967 1.00 95.56 124 LEU A N 1
ATOM 934 C CA . LEU A 1 124 ? 1.377 -4.343 9.756 1.00 95.56 124 LEU A CA 1
ATOM 935 C C . LEU A 1 124 ? 2.223 -4.455 11.027 1.00 95.56 124 LEU A C 1
ATOM 937 O O . LEU A 1 124 ? 2.274 -5.496 11.689 1.00 95.56 124 LEU A O 1
ATOM 941 N N . SER A 1 125 ? 2.902 -3.364 11.371 1.00 96.88 125 SER A N 1
ATOM 942 C CA . SER A 1 125 ? 3.470 -3.201 12.709 1.00 96.88 125 SER A CA 1
ATOM 943 C C . SER A 1 125 ? 2.353 -3.052 13.746 1.00 96.88 125 SER A C 1
ATOM 945 O O . SER A 1 125 ? 1.251 -2.636 13.401 1.00 96.88 125 SER A O 1
ATOM 947 N N . GLU A 1 126 ? 2.630 -3.339 15.023 1.00 95.81 126 GLU A N 1
ATOM 948 C CA . GLU A 1 126 ? 1.645 -3.149 16.106 1.00 95.81 126 GLU A CA 1
ATOM 949 C C . GLU A 1 126 ? 1.079 -1.722 16.111 1.00 95.81 126 GLU A C 1
ATOM 951 O O . GLU A 1 126 ? -0.128 -1.523 16.195 1.00 95.81 126 GLU A O 1
ATOM 956 N N . LYS A 1 127 ? 1.955 -0.728 15.921 1.00 95.31 127 LYS A N 1
ATOM 957 C CA . LYS A 1 127 ? 1.558 0.678 15.866 1.00 95.31 127 LYS A CA 1
ATOM 958 C C . LYS A 1 127 ? 0.636 0.964 14.678 1.00 95.31 127 LYS A C 1
ATOM 960 O O . LYS A 1 127 ? -0.402 1.593 14.852 1.00 95.31 127 LYS A O 1
ATOM 965 N N . ASP A 1 128 ? 1.021 0.532 13.479 1.00 97.12 128 ASP A N 1
ATOM 966 C CA . ASP A 1 128 ? 0.226 0.811 12.280 1.00 97.12 128 ASP A CA 1
ATOM 967 C C . ASP A 1 128 ? -1.112 0.061 12.320 1.00 97.12 128 ASP A C 1
ATOM 969 O O . ASP A 1 128 ? -2.136 0.601 11.913 1.00 97.12 128 ASP A O 1
ATOM 973 N N . PHE A 1 129 ? -1.125 -1.156 12.870 1.00 95.81 129 PHE A N 1
ATOM 974 C CA . PHE A 1 129 ? -2.342 -1.922 13.115 1.00 95.81 129 PHE A CA 1
ATOM 975 C C . PHE A 1 129 ? -3.314 -1.164 14.028 1.00 95.81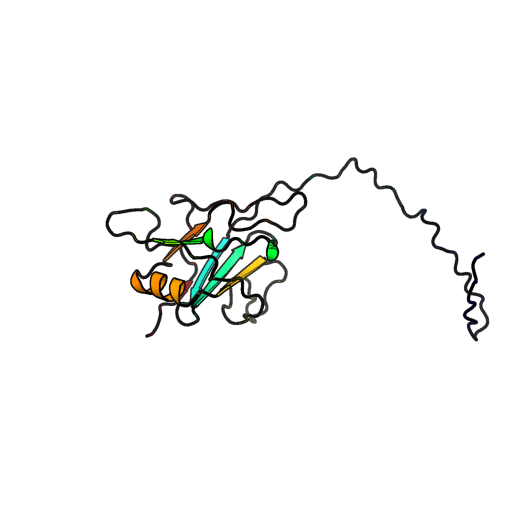 129 PHE A C 1
ATOM 977 O O . PHE A 1 129 ? -4.485 -0.997 13.676 1.00 95.81 129 PHE A O 1
ATOM 984 N N . ASP A 1 130 ? -2.828 -0.670 15.169 1.00 95.56 130 ASP A N 1
ATOM 985 C CA . ASP A 1 130 ? -3.635 0.087 16.126 1.00 95.56 130 ASP A CA 1
ATOM 986 C C . ASP A 1 130 ? -4.170 1.391 15.516 1.00 95.56 130 ASP A C 1
ATOM 988 O O . ASP A 1 130 ? -5.350 1.711 15.685 1.00 95.56 130 ASP A O 1
ATOM 992 N N . ASP A 1 131 ? -3.344 2.111 14.752 1.00 96.06 131 ASP A N 1
ATOM 993 C CA . ASP A 1 131 ? -3.739 3.357 14.087 1.00 96.06 131 ASP A CA 1
ATOM 994 C C . ASP A 1 131 ? -4.836 3.112 13.035 1.00 96.06 131 ASP A C 1
ATOM 996 O O . ASP A 1 131 ? -5.858 3.806 13.019 1.00 96.06 131 ASP A O 1
ATOM 1000 N N . VAL A 1 132 ? -4.671 2.088 12.188 1.00 94.88 132 VAL A N 1
ATOM 1001 C CA . VAL A 1 132 ? -5.666 1.689 11.177 1.00 94.88 132 VAL A CA 1
ATOM 1002 C C . VAL A 1 132 ? -6.974 1.264 11.846 1.00 94.88 132 VAL A C 1
ATOM 1004 O O . VAL A 1 132 ? -8.056 1.698 11.432 1.00 94.88 132 VAL A O 1
ATOM 1007 N N . ARG A 1 133 ? -6.893 0.466 12.918 1.00 93.38 133 ARG A N 1
ATOM 1008 C CA . ARG A 1 133 ? -8.055 0.001 13.685 1.00 93.38 133 ARG A CA 1
ATOM 1009 C C . ARG A 1 133 ? -8.804 1.156 14.348 1.00 93.38 133 ARG A C 1
ATOM 1011 O O . ARG A 1 133 ? -10.037 1.168 14.317 1.00 93.38 133 ARG A O 1
ATOM 1018 N N . ALA A 1 134 ? -8.090 2.123 14.924 1.00 93.56 134 ALA A N 1
ATOM 1019 C CA . ALA A 1 134 ? -8.678 3.237 15.665 1.00 93.56 134 ALA A CA 1
ATOM 1020 C C . ALA A 1 134 ? -9.635 4.076 14.808 1.00 93.56 134 ALA A C 1
ATOM 1022 O O . ALA A 1 134 ? -10.691 4.495 15.287 1.00 93.56 134 ALA A O 1
ATOM 1023 N N . VAL A 1 135 ? -9.294 4.280 13.533 1.00 92.75 135 VAL A N 1
ATOM 1024 C CA . VAL A 1 135 ? -10.105 5.075 12.596 1.00 92.75 135 VAL A CA 1
ATOM 1025 C C . VAL A 1 135 ? -10.887 4.233 11.590 1.00 92.75 135 VAL A C 1
ATOM 1027 O O . VAL A 1 135 ? -11.662 4.780 10.810 1.00 92.75 135 VAL A O 1
ATOM 1030 N N . LYS A 1 136 ? -10.725 2.904 11.627 1.00 90.31 136 LYS A N 1
ATOM 1031 C CA . LYS A 1 136 ? -11.335 1.948 10.689 1.00 90.31 136 LYS A CA 1
ATOM 1032 C C . LYS A 1 136 ? -10.976 2.247 9.230 1.00 90.31 136 LYS A C 1
ATOM 1034 O O . LYS A 1 136 ? -11.827 2.154 8.350 1.00 90.31 136 LYS A O 1
ATOM 1039 N N . ALA A 1 137 ? -9.726 2.634 8.988 1.00 90.69 137 ALA A N 1
ATOM 1040 C CA . ALA A 1 137 ? -9.219 2.847 7.638 1.00 90.69 137 ALA A CA 1
ATOM 1041 C C . ALA A 1 137 ? -9.023 1.507 6.909 1.00 90.69 137 ALA A C 1
ATOM 1043 O O . ALA A 1 137 ? -8.773 0.480 7.536 1.00 90.69 137 ALA A O 1
ATOM 1044 N N . GLY A 1 138 ? -9.124 1.527 5.579 1.00 88.69 138 GLY A N 1
ATOM 1045 C CA . GLY A 1 138 ? -8.872 0.358 4.730 1.00 88.69 138 GLY A CA 1
ATOM 1046 C C . GLY A 1 138 ? -9.906 0.133 3.631 1.00 88.69 138 GLY A C 1
ATOM 1047 O O . GLY A 1 138 ? -9.625 -0.600 2.684 1.00 88.69 138 GLY A O 1
ATOM 1048 N N . ASP A 1 139 ? -11.045 0.828 3.697 1.00 90.44 139 ASP A N 1
ATOM 1049 C CA . ASP A 1 139 ? -12.057 0.837 2.632 1.00 90.44 139 ASP A CA 1
ATOM 1050 C C . ASP A 1 139 ? -11.498 1.393 1.309 1.00 90.44 139 ASP A C 1
ATOM 1052 O O . ASP A 1 139 ? -11.951 1.002 0.232 1.00 90.44 139 ASP A O 1
ATOM 1056 N N . TRP A 1 140 ? -10.504 2.286 1.398 1.00 92.88 140 TRP A N 1
ATOM 1057 C CA . TRP A 1 140 ? -9.786 2.873 0.266 1.00 92.88 140 TRP A CA 1
ATOM 1058 C C . TRP A 1 140 ? -8.274 2.859 0.504 1.00 92.88 140 TRP A C 1
ATOM 1060 O O . TRP A 1 140 ? -7.822 2.935 1.649 1.00 92.88 140 TRP A O 1
ATOM 1070 N N . LEU A 1 141 ? -7.492 2.795 -0.571 1.00 93.62 141 LEU A N 1
ATOM 1071 C CA . LEU A 1 141 ? -6.030 2.786 -0.517 1.00 93.62 141 LEU A CA 1
ATOM 1072 C C . LEU A 1 141 ? -5.441 3.800 -1.500 1.00 93.62 141 LEU A C 1
ATOM 1074 O O . LEU A 1 141 ? -5.879 3.913 -2.647 1.00 93.62 141 LEU A O 1
ATOM 1078 N N . ALA A 1 142 ? -4.433 4.530 -1.028 1.00 92.62 142 ALA A N 1
ATOM 1079 C CA . ALA A 1 142 ? -3.594 5.417 -1.818 1.00 92.62 142 ALA A CA 1
ATOM 1080 C C . ALA A 1 142 ? -2.134 4.944 -1.761 1.00 92.62 142 ALA A C 1
ATOM 1082 O O . ALA A 1 142 ? -1.679 4.438 -0.733 1.00 92.62 142 ALA A O 1
ATOM 1083 N N . LEU A 1 143 ? -1.419 5.125 -2.870 1.00 94.06 143 LEU A N 1
ATOM 1084 C CA . LEU A 1 143 ? 0.004 4.825 -3.020 1.00 94.06 143 LEU A CA 1
ATOM 1085 C C . LEU A 1 143 ? 0.697 6.042 -3.609 1.00 94.06 143 LEU A C 1
ATOM 1087 O O . LEU A 1 143 ? 0.197 6.622 -4.574 1.00 94.06 143 LEU A O 1
ATOM 1091 N N . ASP A 1 144 ? 1.866 6.396 -3.094 1.00 94.06 144 ASP A N 1
ATOM 1092 C CA . ASP A 1 144 ? 2.754 7.310 -3.803 1.00 94.06 144 ASP A CA 1
ATOM 1093 C C . ASP A 1 144 ? 3.645 6.576 -4.820 1.00 94.06 144 ASP A C 1
ATOM 1095 O O . ASP A 1 144 ? 3.773 5.351 -4.826 1.00 94.06 144 ASP A O 1
ATOM 1099 N N . SER A 1 145 ? 4.286 7.339 -5.707 1.00 94.31 145 SER A N 1
ATOM 1100 C CA . SER A 1 145 ? 5.146 6.787 -6.760 1.00 94.31 145 SER A CA 1
ATOM 1101 C C . SER A 1 145 ? 6.474 6.224 -6.242 1.00 94.31 145 SER A C 1
ATOM 1103 O O . SER A 1 145 ? 7.291 5.766 -7.032 1.00 94.31 145 SER A O 1
ATOM 1105 N N . THR A 1 146 ? 6.766 6.335 -4.947 1.00 94.38 146 THR A N 1
ATOM 1106 C CA . THR A 1 146 ? 7.980 5.779 -4.332 1.00 94.38 146 THR A CA 1
ATOM 1107 C C . THR A 1 146 ? 7.749 4.384 -3.770 1.00 94.38 146 THR A C 1
ATOM 1109 O O . THR A 1 146 ? 8.722 3.711 -3.444 1.00 94.38 146 THR A O 1
ATOM 1112 N N . PHE A 1 147 ? 6.487 3.955 -3.684 1.00 94.94 147 PHE A N 1
ATOM 1113 C CA . PHE A 1 147 ? 6.085 2.737 -3.002 1.00 94.94 147 PHE A CA 1
ATOM 1114 C C . PHE A 1 147 ? 6.772 1.475 -3.537 1.00 94.94 147 PHE A C 1
ATOM 1116 O O . PHE A 1 147 ? 7.207 0.661 -2.731 1.00 94.94 147 PHE A O 1
ATOM 1123 N N . VAL A 1 148 ? 6.894 1.298 -4.858 1.00 95.50 148 VAL A N 1
ATOM 1124 C CA . VAL A 1 148 ? 7.596 0.148 -5.452 1.00 95.50 148 VAL A CA 1
ATOM 1125 C C . VAL A 1 148 ? 8.020 0.425 -6.897 1.00 95.50 148 VAL A C 1
ATOM 1127 O O . VAL A 1 148 ? 7.474 1.311 -7.564 1.00 95.50 148 VAL A O 1
ATOM 1130 N N . ARG A 1 149 ? 8.998 -0.339 -7.387 1.00 95.19 149 ARG A N 1
ATOM 1131 C CA . ARG A 1 149 ? 9.436 -0.377 -8.786 1.00 95.19 149 ARG A CA 1
ATOM 1132 C C . ARG A 1 149 ? 9.245 -1.767 -9.387 1.00 95.19 149 ARG A C 1
ATOM 1134 O O . ARG A 1 149 ? 9.247 -2.759 -8.661 1.00 95.19 149 ARG A O 1
ATOM 1141 N N . ASP A 1 150 ? 9.100 -1.839 -10.702 1.00 93.50 150 ASP A N 1
ATOM 1142 C CA . ASP A 1 150 ? 9.132 -3.119 -11.413 1.00 93.50 150 ASP A CA 1
ATOM 1143 C C . ASP A 1 150 ? 10.535 -3.759 -11.418 1.00 93.50 150 ASP A C 1
ATOM 1145 O O . ASP A 1 150 ? 11.527 -3.198 -10.939 1.00 93.50 150 ASP A O 1
ATOM 1149 N N . THR A 1 151 ? 10.598 -4.971 -11.967 1.00 90.75 151 THR A N 1
ATOM 1150 C CA . THR A 1 151 ? 11.841 -5.728 -12.193 1.00 90.75 151 THR A CA 1
ATOM 1151 C C . THR A 1 151 ? 12.453 -5.498 -13.583 1.00 90.75 151 THR A C 1
ATOM 1153 O O . THR A 1 151 ? 13.467 -6.122 -13.919 1.00 90.75 151 THR A O 1
ATOM 1156 N N . ALA A 1 152 ? 11.859 -4.625 -14.403 1.00 89.25 152 ALA A N 1
ATOM 1157 C CA . ALA A 1 152 ? 12.353 -4.312 -15.733 1.00 89.25 152 ALA A CA 1
ATOM 1158 C C . ALA A 1 152 ? 13.619 -3.440 -15.665 1.00 89.25 152 ALA A C 1
ATOM 1160 O O . ALA A 1 152 ? 13.980 -2.862 -14.638 1.00 89.25 152 ALA A O 1
ATOM 1161 N N . TRP A 1 153 ? 14.351 -3.361 -16.779 1.00 86.00 153 TRP A N 1
ATOM 1162 C CA . TRP A 1 153 ? 15.522 -2.490 -16.886 1.00 86.00 153 TRP A CA 1
ATOM 1163 C C . TRP A 1 153 ? 15.339 -1.486 -18.031 1.00 86.00 153 TRP A C 1
ATOM 1165 O O . TRP A 1 153 ? 15.103 -1.907 -19.162 1.00 86.00 153 TRP A O 1
ATOM 1175 N N . PRO A 1 154 ? 15.513 -0.171 -17.806 1.00 90.50 154 PRO A N 1
ATOM 1176 C CA . PRO A 1 154 ? 15.563 0.477 -16.496 1.00 90.50 154 PRO A CA 1
ATOM 1177 C C . PRO A 1 154 ? 14.223 0.319 -15.747 1.00 90.50 154 PRO A C 1
ATOM 1179 O O . PRO A 1 154 ? 13.187 0.293 -16.404 1.00 90.50 154 PRO A O 1
ATOM 1182 N N . PRO A 1 155 ? 14.227 0.271 -14.403 1.00 91.94 155 PRO A N 1
ATOM 1183 C CA . PRO A 1 155 ? 13.007 0.025 -13.644 1.00 91.94 155 PRO A CA 1
ATOM 1184 C C . PRO A 1 155 ? 12.061 1.222 -13.697 1.00 91.94 155 PRO A C 1
ATOM 1186 O O . PRO A 1 155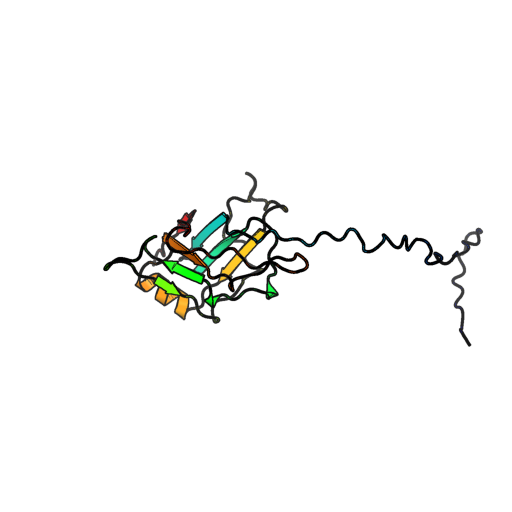 ? 12.494 2.374 -13.530 1.00 91.94 155 PRO A O 1
ATOM 1189 N N . ASN A 1 156 ? 10.769 0.976 -13.881 1.00 94.25 156 ASN A N 1
ATOM 1190 C CA . ASN A 1 156 ? 9.733 1.996 -13.781 1.00 94.25 156 ASN A CA 1
ATOM 1191 C C . ASN A 1 156 ? 9.116 1.980 -12.374 1.00 94.25 156 ASN A C 1
ATOM 1193 O O . ASN A 1 156 ? 9.171 1.002 -11.633 1.00 94.25 156 ASN A O 1
ATOM 1197 N N . SER A 1 157 ? 8.644 3.143 -11.929 1.00 95.88 157 SER A N 1
ATOM 1198 C CA . SER A 1 157 ? 8.002 3.284 -10.616 1.00 95.88 157 SER A CA 1
ATOM 1199 C C . SER A 1 157 ? 6.503 3.081 -10.758 1.00 95.88 157 SER A C 1
ATOM 1201 O O . SER A 1 157 ? 5.944 3.441 -11.792 1.00 95.88 157 SER A O 1
ATOM 1203 N N . ILE A 1 158 ? 5.864 2.550 -9.717 1.00 95.69 158 ILE A N 1
ATOM 1204 C CA . ILE A 1 158 ? 4.416 2.346 -9.693 1.00 95.69 158 ILE A CA 1
ATOM 1205 C C . ILE A 1 158 ? 3.639 3.625 -10.008 1.00 95.69 158 ILE A C 1
ATOM 1207 O O . ILE A 1 158 ? 4.012 4.728 -9.587 1.00 95.69 158 ILE A O 1
ATOM 1211 N N . ILE A 1 159 ? 2.525 3.472 -10.725 1.00 94.12 159 ILE A N 1
ATOM 1212 C CA . ILE A 1 159 ? 1.570 4.563 -10.899 1.00 94.12 159 ILE A CA 1
ATOM 1213 C C . ILE A 1 159 ? 0.943 4.894 -9.539 1.00 94.12 159 ILE A C 1
ATOM 1215 O O . ILE A 1 159 ? 0.249 4.074 -8.938 1.00 94.12 159 ILE A O 1
ATOM 1219 N N . ALA A 1 160 ? 1.181 6.116 -9.061 1.00 92.38 160 ALA A N 1
ATOM 1220 C CA . ALA A 1 160 ? 0.612 6.605 -7.811 1.00 92.38 160 ALA A CA 1
ATOM 1221 C C . ALA A 1 160 ? -0.926 6.619 -7.856 1.00 92.38 160 ALA A C 1
ATOM 1223 O O . ALA A 1 160 ? -1.536 7.029 -8.848 1.00 92.38 160 ALA A O 1
ATOM 1224 N N . LEU A 1 161 ? -1.547 6.240 -6.741 1.00 89.38 161 LEU A N 1
ATOM 1225 C CA . LEU A 1 161 ? -2.988 6.323 -6.544 1.00 89.38 161 LEU A CA 1
ATOM 1226 C C . LEU A 1 161 ? -3.320 7.587 -5.746 1.00 89.38 161 LEU A C 1
ATOM 1228 O O . LEU A 1 161 ? -3.011 7.686 -4.558 1.00 89.38 161 LEU A O 1
ATOM 1232 N N . THR A 1 162 ? -3.944 8.559 -6.409 1.00 79.25 162 THR A N 1
ATOM 1233 C CA . THR A 1 162 ? -4.452 9.799 -5.808 1.00 79.25 162 THR A CA 1
ATOM 1234 C C . THR A 1 162 ? -5.924 9.631 -5.429 1.00 79.25 162 THR A C 1
ATOM 1236 O O . THR A 1 162 ? -6.483 8.548 -5.560 1.00 79.25 162 THR A O 1
ATOM 1239 N N . GLU A 1 163 ? -6.595 10.676 -4.941 1.00 77.19 163 GLU A N 1
ATOM 1240 C CA . GLU A 1 163 ? -8.017 10.567 -4.573 1.00 77.19 163 GLU A CA 1
ATOM 1241 C C . GLU A 1 163 ? -8.893 10.098 -5.747 1.00 77.19 163 GLU A C 1
ATOM 1243 O O . GLU A 1 163 ? -9.724 9.205 -5.578 1.00 77.19 163 GLU A O 1
ATOM 1248 N N . ASP A 1 164 ? -8.626 10.615 -6.949 1.00 72.88 164 ASP A N 1
ATOM 1249 C CA . ASP A 1 164 ? -9.387 10.307 -8.165 1.00 72.88 164 ASP A CA 1
ATOM 1250 C C . ASP A 1 164 ? -9.127 8.893 -8.705 1.00 72.88 164 ASP A C 1
ATOM 1252 O O . ASP A 1 164 ? -9.976 8.332 -9.398 1.00 72.88 164 ASP A O 1
ATOM 1256 N N . THR A 1 165 ? -7.964 8.312 -8.392 1.00 78.88 165 THR A N 1
ATOM 1257 C CA . THR A 1 165 ? -7.537 6.987 -8.874 1.00 78.88 165 THR A CA 1
ATOM 1258 C C . THR A 1 165 ? -7.464 5.932 -7.774 1.00 78.88 165 THR A C 1
ATOM 1260 O O . THR A 1 165 ? -7.140 4.782 -8.057 1.00 78.88 165 THR A O 1
ATOM 1263 N N . SER A 1 166 ? -7.780 6.297 -6.528 1.00 74.00 166 SER A N 1
ATOM 1264 C CA . SER A 1 166 ? -7.755 5.373 -5.397 1.00 74.00 166 SER A CA 1
ATOM 1265 C C . SER A 1 166 ? -8.678 4.184 -5.629 1.00 74.00 166 SER A C 1
ATOM 1267 O O . SER A 1 166 ? -9.764 4.298 -6.204 1.00 74.00 166 SER A O 1
ATOM 1269 N N . LEU A 1 167 ? -8.220 3.020 -5.181 1.00 78.38 167 LEU A N 1
ATOM 1270 C CA . LEU A 1 167 ? -8.962 1.777 -5.313 1.00 78.38 167 LEU A CA 1
ATOM 1271 C C . LEU A 1 167 ? -9.780 1.540 -4.050 1.00 78.38 167 LEU A C 1
ATOM 1273 O O . LEU A 1 167 ? -9.325 1.827 -2.941 1.00 78.38 167 LEU A O 1
ATOM 1277 N N . ASN A 1 168 ? -10.977 0.986 -4.229 1.00 81.00 168 ASN A N 1
ATOM 1278 C CA . ASN A 1 168 ? -11.735 0.396 -3.135 1.00 81.00 168 ASN A CA 1
ATOM 1279 C C . ASN A 1 168 ? -11.200 -1.012 -2.845 1.00 81.00 168 ASN A C 1
ATOM 1281 O O . ASN A 1 168 ? -10.758 -1.707 -3.765 1.00 81.00 168 ASN A O 1
ATOM 1285 N N . SER A 1 169 ? -11.264 -1.445 -1.588 1.00 78.00 169 SER A N 1
ATOM 1286 C CA . SER A 1 169 ? -10.835 -2.791 -1.212 1.00 78.00 169 SER A CA 1
ATOM 1287 C C . SER A 1 169 ? -11.636 -3.848 -1.977 1.00 78.00 169 SER A C 1
ATOM 1289 O O . SER A 1 169 ? -12.865 -3.869 -1.901 1.00 78.00 169 SER A O 1
ATOM 1291 N N . ALA A 1 170 ? -10.959 -4.787 -2.642 1.00 74.00 170 ALA A N 1
ATOM 1292 C CA . ALA A 1 170 ? -11.634 -5.949 -3.226 1.00 74.00 170 ALA A CA 1
ATOM 1293 C C . ALA A 1 170 ? -12.302 -6.797 -2.129 1.00 74.00 170 ALA A C 1
ATOM 1295 O O . ALA A 1 170 ? -13.347 -7.416 -2.341 1.00 74.00 170 ALA A O 1
ATOM 1296 N N . LYS A 1 171 ? -11.708 -6.773 -0.930 1.00 76.31 171 LYS A N 1
ATOM 1297 C CA . LYS A 1 171 ? -12.238 -7.373 0.286 1.00 76.31 171 LYS A CA 1
ATOM 1298 C C . LYS A 1 171 ? -11.647 -6.684 1.514 1.00 76.31 171 LYS A C 1
ATOM 1300 O O . LYS A 1 171 ? -10.433 -6.527 1.622 1.00 76.31 171 LYS A O 1
ATOM 1305 N N . PHE A 1 172 ? -12.513 -6.330 2.458 1.00 78.00 172 PHE A N 1
ATOM 1306 C CA . PHE A 1 172 ? -12.122 -5.798 3.761 1.00 78.00 172 PHE A CA 1
ATOM 1307 C C . PHE A 1 172 ? -12.641 -6.717 4.867 1.00 78.00 172 PHE A C 1
ATOM 1309 O O . PHE A 1 172 ? -13.852 -6.819 5.089 1.00 78.00 172 PHE A O 1
ATOM 1316 N N . ILE A 1 173 ? -11.734 -7.412 5.554 1.00 80.44 173 ILE A N 1
ATOM 1317 C CA . ILE A 1 173 ? -12.065 -8.223 6.724 1.00 80.44 173 ILE A CA 1
ATOM 1318 C C . ILE A 1 173 ? -11.857 -7.353 7.959 1.00 80.44 173 ILE A C 1
ATOM 1320 O O . ILE A 1 173 ? -10.736 -6.995 8.322 1.00 80.44 173 ILE A O 1
ATOM 1324 N N . LYS A 1 174 ? -12.978 -7.017 8.599 1.00 77.81 174 LYS A N 1
ATOM 1325 C CA . LYS A 1 174 ? -12.987 -6.260 9.849 1.00 77.81 174 LYS A CA 1
ATOM 1326 C C . LYS A 1 174 ? -12.391 -7.093 10.973 1.00 77.81 174 LYS A C 1
ATOM 1328 O O . LYS A 1 174 ? -12.618 -8.301 11.036 1.00 77.81 174 LYS A O 1
ATOM 1333 N N . ASP A 1 175 ? -11.713 -6.397 11.874 1.00 76.69 175 ASP A N 1
ATOM 1334 C CA . ASP A 1 175 ? -11.279 -6.954 13.147 1.00 76.69 175 ASP A CA 1
ATOM 1335 C C . ASP A 1 175 ? -12.500 -7.468 13.929 1.00 76.69 175 ASP A C 1
ATOM 1337 O O . ASP A 1 175 ? -13.507 -6.760 14.062 1.00 76.69 175 ASP A O 1
ATOM 1341 N N . VAL A 1 176 ? -12.431 -8.716 14.391 1.00 69.75 176 VAL A N 1
ATOM 1342 C CA . VAL A 1 176 ? -13.484 -9.380 15.175 1.00 69.75 176 VAL A CA 1
ATOM 1343 C C . VAL A 1 176 ? -13.340 -9.184 16.689 1.00 69.75 176 VAL A C 1
ATOM 1345 O O . VAL A 1 176 ? -14.137 -9.757 17.434 1.00 69.75 176 VAL A O 1
ATOM 1348 N N . THR A 1 177 ? -12.355 -8.404 17.151 1.00 59.62 177 THR A N 1
ATOM 1349 C CA . THR A 1 177 ? -12.142 -8.112 18.581 1.00 59.62 177 THR A CA 1
ATOM 1350 C C . THR A 1 177 ? -12.839 -6.855 19.093 1.00 59.62 177 THR A C 1
ATOM 1352 O O . THR A 1 177 ? -12.838 -5.805 18.404 1.00 59.62 177 THR A O 1
#

pLDDT: mean 79.22, std 17.83, range [36.81, 97.12]

Organism: NCBI:txid44058

Foldseek 3Di:
DDDDDDDDDPDDDPPPPPPPPPVVPPVPPPPPPDFDPDWKEWPAWEAALQQQKIKTWIPAAWDQVQADQQQKKFKPALDDDPLIDIARAHPQKHWDPPDDPPQDPQADVVSDGDPGIHMIMIHGDPVSSCVCLVSVTHQKMWGDQSRTWHPTVVIGTYDTAHSVRIDGHPYYHHHPD